Protein AF-A0AAW3ZTA0-F1 (afdb_monomer_lite)

Foldseek 3Di:
DDPVVVVVVVVVVVPDDDFDFDQDPPPRWTKTKDFPDWDDDVPGIDTWMWMCGPNDTDTDLVPADWDFDADPPPRATQWIDGPNQIWGQDDPVNPWTDGPPDDID

Secondary structure (DSSP, 8-state):
--HHHHHHHHHHHTT-----EEE-TTT--EEEEEEEEEEEETTEEEEEEEEEETTEEEE-GGGSPEEEEEPTTT--EEEEEETTEEEEE-STTS--EEETTTEE-

Structure (mmCIF, N/CA/C/O backbone):
data_AF-A0AAW3ZTA0-F1
#
_entry.id   AF-A0AAW3ZTA0-F1
#
loop_
_atom_site.group_PDB
_atom_site.id
_atom_site.type_symbol
_atom_site.label_atom_id
_atom_site.label_alt_id
_atom_site.label_comp_id
_atom_site.label_asym_id
_atom_site.label_entity_id
_atom_site.label_seq_id
_atom_site.pdbx_PDB_ins_code
_atom_site.Cartn_x
_atom_site.Cartn_y
_atom_site.Cartn_z
_atom_site.occupancy
_atom_site.B_iso_or_equiv
_atom_site.auth_seq_id
_atom_site.auth_comp_id
_atom_site.auth_asym_id
_atom_site.auth_atom_id
_atom_site.pdbx_PDB_model_num
ATOM 1 N N . MET A 1 1 ? -11.820 28.976 -35.865 1.00 60.12 1 MET A N 1
ATOM 2 C CA . MET A 1 1 ? -12.022 27.981 -34.783 1.00 60.12 1 MET A CA 1
ATOM 3 C C . MET A 1 1 ? -13.120 28.496 -33.863 1.00 60.12 1 MET A C 1
ATOM 5 O O . MET A 1 1 ? -13.070 29.663 -33.496 1.00 60.12 1 MET A O 1
ATOM 9 N N . SER A 1 2 ? -14.146 27.693 -33.568 1.00 79.00 2 SER A N 1
ATOM 10 C CA . SER A 1 2 ? -15.272 28.124 -32.724 1.00 79.00 2 SER A CA 1
ATOM 11 C C . SER A 1 2 ? -14.857 28.144 -31.248 1.00 79.00 2 SER A C 1
ATOM 13 O O . SER A 1 2 ? -14.115 27.271 -30.798 1.00 79.00 2 SER A O 1
ATOM 15 N N . ARG A 1 3 ? -15.347 29.125 -30.475 1.00 74.88 3 ARG A N 1
ATOM 16 C CA . ARG A 1 3 ? -15.099 29.233 -29.021 1.00 74.88 3 ARG A CA 1
ATOM 17 C C . ARG A 1 3 ? -15.500 27.957 -28.266 1.00 74.88 3 ARG A C 1
ATOM 19 O O . ARG A 1 3 ? -14.866 27.607 -27.277 1.00 74.88 3 ARG A O 1
ATOM 26 N N . LEU A 1 4 ? -16.493 27.227 -28.780 1.00 80.19 4 LEU A N 1
ATOM 27 C CA . LEU A 1 4 ? -16.943 25.946 -28.236 1.00 80.19 4 LEU A CA 1
ATOM 28 C C . LEU A 1 4 ? -15.885 24.841 -28.390 1.00 80.19 4 LEU A C 1
ATOM 30 O O . LEU A 1 4 ? -15.688 24.041 -27.481 1.00 80.19 4 LEU A O 1
ATOM 34 N N . THR A 1 5 ? -15.162 24.824 -29.514 1.00 80.75 5 THR A N 1
ATOM 35 C CA . THR A 1 5 ? -14.101 23.841 -29.772 1.00 80.75 5 THR A CA 1
ATOM 36 C C . THR A 1 5 ? -12.919 24.045 -28.826 1.00 80.75 5 THR A C 1
ATOM 38 O O . THR A 1 5 ? -12.311 23.071 -28.389 1.00 80.75 5 THR A O 1
ATOM 41 N N . LEU A 1 6 ? -12.628 25.302 -28.470 1.00 82.31 6 LEU A N 1
ATOM 42 C CA . LEU A 1 6 ? -11.564 25.670 -27.532 1.00 82.31 6 LEU A 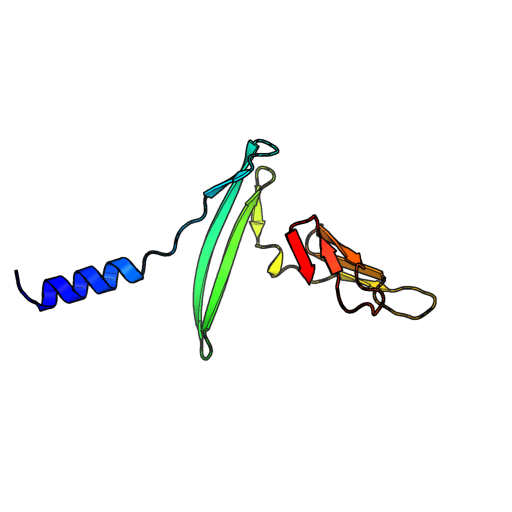CA 1
ATOM 43 C C . LEU A 1 6 ? -11.906 25.268 -26.085 1.00 82.31 6 LEU A C 1
ATOM 45 O O . LEU A 1 6 ? -11.066 24.735 -25.370 1.00 82.31 6 LEU A O 1
ATOM 49 N N . LEU A 1 7 ? -13.159 25.474 -25.669 1.00 84.44 7 LEU A N 1
ATOM 50 C CA . LEU A 1 7 ? -13.642 25.074 -24.341 1.00 84.44 7 LEU A CA 1
ATOM 51 C C . LEU A 1 7 ? -13.657 23.550 -24.170 1.00 84.44 7 LEU A C 1
ATOM 53 O O . LEU A 1 7 ? -13.244 23.046 -23.130 1.00 84.44 7 LEU A O 1
ATOM 57 N N . LEU A 1 8 ? -14.083 22.815 -25.201 1.00 82.69 8 LEU A N 1
ATOM 58 C CA . LEU A 1 8 ? -14.132 21.354 -25.154 1.00 82.69 8 LEU A CA 1
ATOM 59 C C . LEU A 1 8 ? -12.729 20.733 -25.082 1.00 82.69 8 LEU A C 1
ATOM 61 O O . LEU A 1 8 ? -12.510 19.790 -24.327 1.00 82.69 8 LEU A O 1
ATOM 65 N N . SER A 1 9 ? -11.769 21.286 -25.827 1.00 80.62 9 SER A N 1
ATOM 66 C CA . SER A 1 9 ? -10.374 20.825 -25.794 1.00 80.62 9 SER A CA 1
ATOM 67 C C . SER A 1 9 ? -9.686 21.144 -24.463 1.00 80.62 9 SER A C 1
ATOM 69 O O . SER A 1 9 ? -8.946 20.305 -23.953 1.00 80.62 9 SER A O 1
ATOM 71 N N . LEU A 1 10 ? -9.991 22.290 -23.847 1.00 81.06 10 LEU A N 1
ATOM 72 C CA . LEU A 1 10 ? -9.487 22.627 -22.513 1.00 81.06 10 LEU A CA 1
ATOM 73 C C . LEU A 1 10 ? -10.065 21.708 -21.423 1.00 81.06 10 LEU A C 1
ATOM 75 O O . LEU A 1 10 ? -9.339 21.289 -20.525 1.00 81.06 10 LEU A O 1
ATOM 79 N N . LEU A 1 11 ? -11.347 21.343 -21.529 1.00 79.69 11 LEU A N 1
ATOM 80 C CA . LEU A 1 11 ? -11.990 20.407 -20.606 1.00 79.69 11 LEU A CA 1
ATOM 81 C C . LEU A 1 11 ? -11.363 19.006 -20.699 1.00 79.69 11 LEU A C 1
ATOM 83 O O . LEU A 1 11 ? -11.067 18.404 -19.671 1.00 79.69 11 LEU A O 1
ATOM 87 N N . LEU A 1 12 ? -11.079 18.518 -21.910 1.00 76.69 12 LEU A N 1
ATOM 88 C CA . LEU A 1 12 ? -10.455 17.207 -22.133 1.00 76.69 12 LEU A CA 1
ATOM 89 C C . LEU A 1 12 ? -9.037 17.098 -21.544 1.00 76.69 12 LEU A C 1
ATOM 91 O O . LEU A 1 12 ? -8.678 16.029 -21.055 1.00 76.69 12 LEU A O 1
ATOM 95 N N . LEU A 1 13 ? -8.254 18.185 -21.515 1.00 71.25 13 LEU A N 1
ATOM 96 C CA . LEU A 1 13 ? -6.926 18.176 -20.882 1.00 71.25 13 LEU A CA 1
ATOM 97 C C . LEU A 1 13 ? -6.990 17.947 -19.362 1.00 71.25 13 LEU A C 1
ATOM 99 O O . LEU A 1 13 ? -6.080 17.343 -18.799 1.00 71.25 13 LEU A O 1
ATOM 103 N N . THR A 1 14 ? -8.058 18.393 -18.695 1.00 69.94 14 THR A N 1
ATOM 104 C CA . THR A 1 14 ? -8.200 18.250 -17.232 1.00 69.94 14 THR A CA 1
ATOM 105 C C . THR A 1 14 ? -8.582 16.843 -16.769 1.00 69.94 14 THR A C 1
ATOM 107 O O . THR A 1 14 ? -8.477 16.552 -15.581 1.00 69.94 14 THR A O 1
ATOM 110 N N . LEU A 1 15 ? -8.986 15.952 -17.683 1.00 66.12 15 LEU A N 1
ATOM 111 C CA . LEU A 1 15 ? -9.351 14.567 -17.358 1.00 66.12 15 LEU A CA 1
ATOM 112 C C . LEU A 1 15 ? -8.165 13.587 -17.419 1.00 66.12 15 LEU A C 1
ATOM 114 O O . LEU A 1 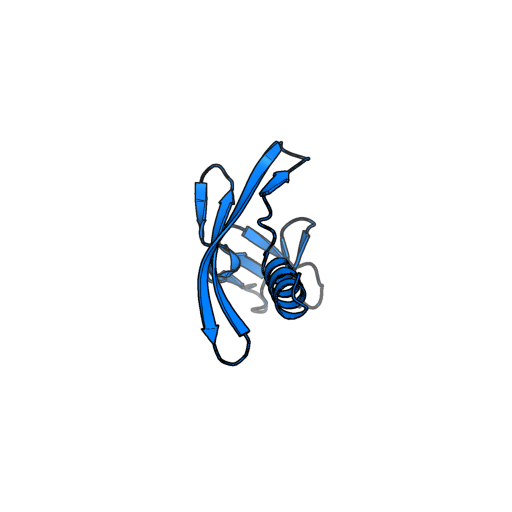15 ? -8.335 12.409 -17.108 1.00 66.12 15 LEU A O 1
ATOM 118 N N . SER A 1 16 ? -6.968 14.039 -17.806 1.00 54.19 16 SER A N 1
ATOM 119 C CA . SER A 1 16 ? -5.784 13.179 -17.854 1.00 54.19 16 SER A CA 1
ATOM 120 C C . SER A 1 16 ? -5.259 12.906 -16.442 1.00 54.19 16 SER A C 1
ATOM 122 O O . SER A 1 16 ? -4.502 13.699 -15.886 1.00 54.19 16 SER A O 1
ATOM 124 N N . THR A 1 17 ? -5.625 11.768 -15.855 1.00 58.47 17 THR A N 1
ATOM 125 C CA . THR A 1 17 ? -5.005 11.293 -14.612 1.00 58.47 17 THR A CA 1
ATOM 126 C C . THR A 1 17 ? -3.567 10.845 -14.892 1.00 58.47 17 THR A C 1
ATOM 128 O O . THR A 1 17 ? -3.375 10.010 -15.780 1.00 58.47 17 THR A O 1
ATOM 131 N N . PRO A 1 18 ? -2.550 11.340 -14.164 1.00 57.16 18 PRO A N 1
ATOM 132 C CA . PRO A 1 18 ? -1.187 10.856 -14.332 1.00 57.16 18 PRO A CA 1
ATOM 133 C C . PRO A 1 18 ? -1.104 9.379 -13.925 1.00 57.16 18 PRO A C 1
ATOM 135 O O . PRO A 1 18 ? -1.362 9.018 -12.778 1.00 57.16 18 PRO A O 1
ATOM 138 N N . THR A 1 19 ? -0.716 8.510 -14.856 1.00 56.03 19 THR A N 1
ATOM 139 C CA . THR A 1 19 ? -0.226 7.167 -14.528 1.00 56.03 19 THR A CA 1
ATOM 140 C C . THR A 1 19 ? 1.199 7.292 -13.999 1.00 56.03 19 THR A C 1
ATOM 142 O O . THR A 1 19 ? 2.129 7.558 -14.760 1.00 56.03 19 THR A O 1
ATOM 145 N N . HIS A 1 20 ? 1.374 7.126 -12.687 1.00 58.97 20 HIS A N 1
ATOM 146 C CA . HIS A 1 20 ? 2.689 7.101 -12.054 1.00 58.97 20 HIS A CA 1
ATOM 147 C C . HIS A 1 20 ? 3.366 5.750 -12.333 1.00 58.97 20 HIS A C 1
ATOM 149 O O . HIS A 1 20 ? 3.059 4.731 -11.714 1.00 58.97 20 HIS A O 1
ATOM 155 N N . ALA A 1 21 ? 4.284 5.735 -13.296 1.00 59.75 21 ALA A N 1
ATOM 156 C CA . ALA A 1 21 ? 5.318 4.713 -13.398 1.00 59.75 21 ALA A CA 1
ATOM 157 C C . ALA A 1 21 ? 6.613 5.335 -12.868 1.00 59.75 21 ALA A C 1
ATOM 159 O O . ALA A 1 21 ? 7.064 6.351 -13.395 1.00 59.75 21 ALA A O 1
ATOM 160 N N . ALA A 1 22 ? 7.175 4.766 -11.806 1.00 74.06 22 ALA A N 1
ATOM 161 C CA . ALA A 1 22 ? 8.401 5.258 -11.195 1.00 74.06 22 ALA A CA 1
ATOM 162 C C . ALA A 1 22 ? 9.382 4.097 -11.031 1.00 74.06 22 ALA A C 1
ATOM 164 O O . ALA A 1 22 ? 9.034 3.033 -10.520 1.00 74.06 22 ALA A O 1
ATOM 165 N N . VAL A 1 23 ? 10.610 4.312 -11.494 1.00 81.25 23 VAL A N 1
ATOM 166 C CA . VAL A 1 23 ? 11.742 3.460 -11.133 1.00 81.25 23 VAL A CA 1
ATOM 167 C C . VAL A 1 23 ? 12.260 3.982 -9.802 1.00 81.25 23 VAL A C 1
ATOM 169 O O . VAL A 1 23 ? 12.546 5.176 -9.689 1.00 81.25 23 VAL A O 1
ATOM 172 N N . ASP A 1 24 ? 12.329 3.120 -8.792 1.00 77.50 24 ASP A N 1
ATOM 173 C CA . ASP A 1 24 ? 12.886 3.500 -7.498 1.00 77.50 24 ASP A CA 1
ATOM 174 C C . ASP A 1 24 ? 14.403 3.735 -7.664 1.00 77.50 24 ASP A C 1
ATOM 176 O O . ASP A 1 24 ? 15.121 2.844 -8.128 1.00 77.50 24 ASP A O 1
ATOM 180 N N . PRO A 1 25 ? 14.915 4.939 -7.355 1.00 77.31 25 PRO A N 1
ATOM 181 C CA . PRO A 1 25 ? 16.317 5.272 -7.580 1.00 77.31 25 PRO A CA 1
ATOM 182 C C . PRO A 1 25 ? 17.274 4.556 -6.616 1.00 77.31 25 PRO A C 1
ATOM 184 O O . PRO A 1 25 ? 18.480 4.585 -6.847 1.00 77.31 25 PRO A O 1
ATOM 187 N N . THR A 1 26 ? 16.779 3.953 -5.531 1.00 78.56 26 THR A N 1
ATOM 188 C CA . THR A 1 26 ? 17.611 3.287 -4.521 1.00 78.56 26 THR A CA 1
ATOM 189 C C . THR A 1 26 ? 17.913 1.834 -4.881 1.00 78.56 26 THR A C 1
ATOM 191 O O . THR A 1 26 ? 19.036 1.384 -4.665 1.00 78.56 26 THR A O 1
ATOM 194 N N . ASP A 1 27 ? 16.948 1.107 -5.448 1.00 84.38 27 ASP A N 1
ATOM 195 C CA . ASP A 1 27 ? 17.097 -0.318 -5.785 1.00 84.38 27 ASP A CA 1
ATOM 196 C C . ASP A 1 27 ? 16.887 -0.638 -7.279 1.00 84.38 27 ASP A C 1
ATOM 198 O O . ASP A 1 27 ? 17.104 -1.772 -7.707 1.00 84.38 27 ASP A O 1
ATOM 202 N N . GLY A 1 28 ? 16.492 0.345 -8.094 1.00 84.44 28 GLY A N 1
ATOM 203 C CA . GLY A 1 28 ? 16.206 0.165 -9.518 1.00 84.44 28 GLY A CA 1
ATOM 204 C C . GLY A 1 28 ? 14.916 -0.611 -9.801 1.00 84.44 28 GLY A C 1
ATOM 205 O O . GLY A 1 28 ? 14.666 -0.980 -10.952 1.00 84.44 28 GLY A O 1
ATOM 206 N N . SER A 1 29 ? 14.092 -0.883 -8.785 1.00 85.56 29 SER A N 1
ATOM 207 C CA . SER A 1 29 ? 12.845 -1.625 -8.947 1.00 85.56 29 SER A CA 1
ATOM 208 C C . SER A 1 29 ? 11.822 -0.817 -9.745 1.00 85.56 29 SER A C 1
ATOM 210 O O . SER A 1 29 ? 11.590 0.371 -9.507 1.00 85.56 29 SER A O 1
ATOM 212 N N . TYR A 1 30 ? 11.183 -1.474 -10.715 1.00 85.94 30 TYR A N 1
ATOM 213 C CA . TYR A 1 30 ? 10.067 -0.890 -11.449 1.00 85.94 30 TYR A CA 1
ATOM 214 C C . TYR A 1 30 ? 8.787 -1.004 -10.624 1.00 85.94 30 TYR A C 1
ATOM 216 O O . TYR A 1 30 ? 8.383 -2.109 -10.248 1.00 85.94 30 TYR A O 1
ATOM 224 N N . ARG A 1 31 ? 8.136 0.137 -10.380 1.00 86.12 31 ARG A N 1
ATOM 225 C CA . ARG A 1 31 ? 6.842 0.209 -9.705 1.00 86.12 31 ARG A CA 1
ATOM 226 C C . ARG A 1 31 ? 5.847 0.992 -10.552 1.00 86.12 31 ARG A C 1
ATOM 228 O O . ARG A 1 31 ? 6.154 2.059 -11.088 1.00 86.12 31 ARG A O 1
ATOM 235 N N . THR A 1 32 ? 4.632 0.472 -10.674 1.00 86.44 32 THR A N 1
ATOM 2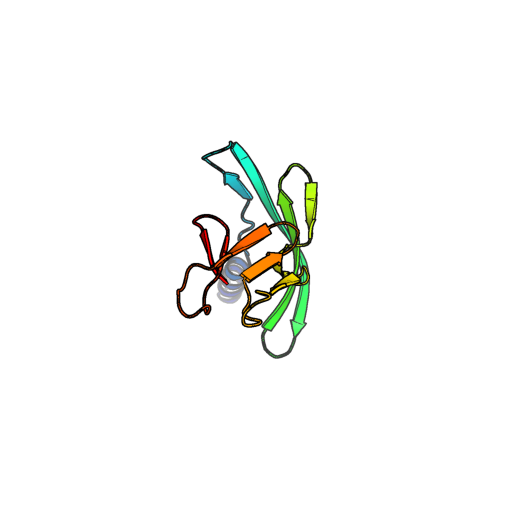36 C CA . THR A 1 32 ? 3.526 1.194 -11.317 1.00 86.44 32 THR A CA 1
ATOM 237 C C . THR A 1 32 ? 2.188 0.823 -10.693 1.00 86.44 32 THR A C 1
ATOM 239 O O . THR A 1 32 ? 2.065 -0.223 -10.059 1.00 86.44 32 THR A O 1
ATOM 242 N N . SER A 1 33 ? 1.183 1.671 -10.884 1.00 87.00 33 SER A N 1
ATOM 243 C CA . SER A 1 33 ? -0.177 1.452 -10.402 1.00 87.00 33 SER A CA 1
ATOM 244 C C . SER A 1 33 ? -1.180 1.682 -11.526 1.00 87.00 33 SER A C 1
ATOM 246 O O . SER A 1 33 ? -1.055 2.635 -12.295 1.00 87.00 33 SER A O 1
ATOM 248 N N . VAL A 1 34 ? -2.195 0.826 -11.604 1.00 89.38 34 VAL A N 1
ATOM 249 C CA . VAL A 1 34 ? -3.283 0.912 -12.588 1.00 89.38 34 VAL A CA 1
ATOM 250 C C . VAL A 1 34 ? -4.614 0.828 -11.864 1.00 89.38 34 VAL A C 1
ATOM 252 O O . VAL A 1 34 ? -4.788 -0.034 -11.012 1.00 89.38 34 VAL A O 1
ATOM 255 N N . VAL A 1 35 ? -5.559 1.702 -12.213 1.00 90.12 35 VAL A N 1
ATOM 256 C CA . VAL A 1 35 ? -6.959 1.606 -11.776 1.00 90.12 35 VAL A CA 1
ATOM 257 C C . VAL A 1 35 ? -7.707 0.713 -12.763 1.00 90.12 35 VAL A C 1
ATOM 259 O O . VAL A 1 35 ? -7.841 1.066 -13.930 1.00 90.12 35 VAL A O 1
ATOM 262 N N . ASP A 1 36 ? -8.183 -0.439 -12.298 1.00 89.12 36 ASP A N 1
ATOM 263 C CA . ASP A 1 36 ? -8.908 -1.419 -13.114 1.00 89.12 36 ASP A CA 1
ATOM 264 C C . ASP A 1 36 ? -10.405 -1.087 -13.221 1.00 89.12 36 ASP A C 1
ATOM 266 O O . ASP A 1 36 ? -11.029 -1.318 -14.254 1.00 89.12 36 ASP A O 1
ATOM 270 N N . LEU A 1 37 ? -10.994 -0.536 -12.155 1.00 89.31 37 LEU A N 1
ATOM 271 C CA . LEU A 1 37 ? -12.405 -0.154 -12.106 1.00 89.31 37 LEU A CA 1
ATOM 272 C C . LEU A 1 37 ? -12.568 1.103 -11.264 1.00 89.31 37 LEU A C 1
ATOM 274 O O . LEU A 1 37 ? -12.000 1.204 -10.183 1.00 89.31 37 LEU A O 1
ATOM 278 N N . SER A 1 38 ? -13.396 2.037 -11.721 1.00 91.12 38 SER A N 1
ATOM 279 C CA . SER A 1 38 ? -13.780 3.199 -10.928 1.00 91.12 38 SER A CA 1
ATOM 280 C C . SER A 1 38 ? -15.269 3.476 -11.085 1.00 91.12 38 SER A C 1
ATOM 282 O O . SER A 1 38 ? -15.778 3.564 -12.201 1.00 91.12 38 SER A O 1
ATOM 284 N N . VAL A 1 39 ? -15.974 3.589 -9.962 1.00 89.81 39 VAL A N 1
ATOM 285 C CA . VAL A 1 39 ? -17.425 3.784 -9.906 1.00 89.81 39 VAL A CA 1
ATOM 286 C C . VAL A 1 39 ? -17.729 5.082 -9.166 1.00 89.81 39 VAL A C 1
ATOM 288 O O . VAL A 1 39 ? -17.261 5.305 -8.047 1.00 89.81 39 VAL A O 1
ATOM 291 N N . LYS A 1 40 ? -18.539 5.949 -9.782 1.00 92.62 40 LYS A N 1
ATOM 292 C CA . LYS A 1 40 ? -19.027 7.171 -9.138 1.00 92.62 40 LYS A CA 1
ATOM 293 C C . LYS A 1 40 ? -20.084 6.822 -8.092 1.00 92.62 40 LYS A C 1
ATOM 295 O O . LYS A 1 40 ? -21.082 6.185 -8.411 1.00 92.62 40 LYS A O 1
ATOM 300 N N . VAL A 1 41 ? -19.905 7.322 -6.872 1.00 91.31 41 VAL A N 1
ATOM 301 C CA . VAL A 1 41 ? -20.877 7.205 -5.770 1.00 91.31 41 VAL A CA 1
ATOM 302 C C . VAL A 1 41 ? -21.141 8.581 -5.142 1.00 91.31 41 VAL A C 1
ATOM 304 O O . VAL A 1 41 ? -20.372 9.524 -5.379 1.00 91.31 41 VAL A O 1
ATOM 307 N N . PRO A 1 42 ? -22.213 8.773 -4.353 1.00 94.75 42 PRO A N 1
ATOM 308 C CA . PRO A 1 42 ? -22.329 9.955 -3.502 1.00 94.75 42 PRO A CA 1
ATOM 309 C C . PRO A 1 42 ? -21.087 10.084 -2.605 1.00 94.75 42 PRO A C 1
ATOM 311 O O . PRO A 1 42 ? -20.685 9.119 -1.966 1.00 94.75 42 PRO A O 1
ATOM 314 N N . GLY A 1 43 ? -20.441 11.252 -2.603 1.00 87.88 43 GLY A N 1
ATOM 315 C CA . GLY A 1 43 ? -19.225 11.496 -1.813 1.00 87.88 43 GLY A CA 1
ATOM 316 C C . GLY A 1 43 ? -17.885 11.225 -2.511 1.00 87.88 43 GLY A C 1
ATOM 317 O O . GLY A 1 43 ? -16.857 11.593 -1.958 1.00 87.88 43 GLY A O 1
ATOM 318 N N . GLY A 1 44 ? -17.849 10.663 -3.729 1.00 86.94 44 GLY A N 1
ATOM 319 C CA . GLY A 1 44 ? -16.570 10.510 -4.443 1.00 86.94 44 GLY A CA 1
ATOM 320 C C . GLY A 1 44 ? -16.557 9.468 -5.558 1.00 86.94 44 GLY A C 1
ATOM 321 O O . GLY A 1 44 ? -17.605 9.142 -6.122 1.00 86.94 44 GLY A O 1
ATOM 322 N N . MET A 1 45 ? -15.357 8.995 -5.894 1.00 85.56 45 MET A N 1
ATOM 323 C CA . MET A 1 45 ? -15.117 7.818 -6.735 1.00 85.56 45 MET A CA 1
ATOM 324 C C . MET A 1 45 ? -14.652 6.673 -5.835 1.00 85.56 45 MET A C 1
ATOM 326 O O . MET A 1 45 ? -13.795 6.881 -4.978 1.00 85.56 45 MET A O 1
ATOM 330 N N . VAL A 1 46 ? -15.187 5.474 -6.047 1.00 82.00 46 VAL A N 1
ATOM 331 C CA . VAL A 1 46 ? -14.648 4.237 -5.468 1.00 82.00 46 VAL A CA 1
ATOM 332 C C . VAL A 1 46 ? -13.872 3.528 -6.563 1.00 82.00 46 VAL A C 1
ATOM 334 O O . VAL A 1 46 ? -14.439 3.221 -7.611 1.00 82.00 46 VAL A O 1
ATOM 337 N N . SER A 1 47 ? -12.584 3.291 -6.330 1.00 85.94 47 SER A N 1
ATOM 338 C CA . SER A 1 47 ? -11.678 2.720 -7.324 1.00 85.94 47 SER A CA 1
ATOM 339 C C . SER A 1 47 ? -11.044 1.427 -6.825 1.00 85.94 47 SER A C 1
ATOM 341 O O . SER A 1 47 ? -10.574 1.363 -5.690 1.00 85.94 47 SER A O 1
ATOM 343 N N . TRP A 1 48 ? -10.988 0.435 -7.708 1.00 84.44 48 TRP A N 1
ATOM 344 C CA . TRP A 1 48 ? -10.152 -0.753 -7.598 1.00 84.44 48 TRP A CA 1
ATOM 345 C C . TRP A 1 48 ? -8.954 -0.600 -8.528 1.00 84.44 48 TRP A C 1
ATOM 347 O O . TRP A 1 48 ? -9.076 -0.161 -9.668 1.00 84.44 48 TRP A O 1
ATOM 357 N N . SER A 1 49 ? -7.793 -0.978 -8.033 1.00 88.19 49 SER A N 1
ATOM 358 C CA . SER A 1 49 ? -6.477 -0.796 -8.636 1.00 88.19 49 SER A CA 1
ATOM 359 C C . SER A 1 49 ? -5.536 -1.961 -8.321 1.00 88.19 49 SER A C 1
ATOM 361 O O . SER A 1 49 ? -5.726 -2.743 -7.390 1.00 88.19 49 SER A O 1
ATOM 363 N N . ARG A 1 50 ? -4.469 -2.079 -9.092 1.00 89.38 50 ARG A N 1
ATOM 364 C CA . ARG A 1 50 ? -3.364 -2.986 -8.803 1.00 89.38 50 ARG A CA 1
ATOM 365 C C . ARG A 1 50 ? -2.065 -2.212 -8.839 1.00 89.38 50 ARG A C 1
ATOM 367 O O . ARG A 1 50 ? -1.919 -1.268 -9.615 1.00 89.38 50 ARG A O 1
ATOM 374 N N . ASN A 1 51 ? -1.129 -2.645 -8.010 1.00 86.75 51 ASN A N 1
ATOM 375 C CA . ASN A 1 51 ? 0.249 -2.193 -8.040 1.00 86.75 51 ASN A CA 1
ATOM 376 C C . ASN A 1 51 ? 1.095 -3.308 -8.655 1.00 86.75 51 ASN A C 1
ATOM 378 O O . ASN A 1 51 ? 0.919 -4.482 -8.326 1.00 86.75 51 ASN A O 1
ATOM 382 N N . TYR A 1 52 ? 1.995 -2.948 -9.557 1.00 86.00 52 TYR A N 1
ATOM 383 C CA . TYR A 1 52 ? 3.072 -3.818 -9.988 1.00 86.00 52 TYR A CA 1
ATOM 384 C C . TYR A 1 52 ? 4.290 -3.520 -9.124 1.00 86.00 52 TYR A C 1
ATOM 386 O O . TYR A 1 52 ? 4.826 -2.413 -9.163 1.00 86.00 52 TYR A O 1
ATOM 394 N N . GLU A 1 53 ? 4.713 -4.505 -8.346 1.00 83.00 53 GLU A N 1
ATOM 395 C CA . GLU A 1 53 ? 5.905 -4.455 -7.507 1.00 83.00 53 GLU A CA 1
ATOM 396 C C . GLU A 1 53 ? 6.401 -5.882 -7.261 1.00 83.00 53 GLU A C 1
ATOM 398 O O . GLU A 1 53 ? 5.650 -6.844 -7.423 1.00 83.00 53 GLU A O 1
ATOM 403 N N . ARG A 1 54 ? 7.679 -6.052 -6.896 1.00 83.62 54 ARG A N 1
ATOM 404 C CA . ARG A 1 54 ? 8.263 -7.385 -6.634 1.00 83.62 54 ARG A CA 1
ATOM 405 C C . ARG A 1 54 ? 8.013 -8.389 -7.781 1.00 83.62 54 ARG A C 1
ATOM 407 O O . ARG A 1 54 ? 7.768 -9.567 -7.543 1.00 83.62 54 ARG A O 1
ATOM 414 N N . ASN A 1 55 ? 8.079 -7.913 -9.030 1.00 86.50 55 ASN A N 1
ATOM 415 C CA . ASN A 1 55 ? 7.852 -8.687 -10.260 1.00 86.50 55 ASN A CA 1
ATOM 416 C C . ASN A 1 55 ? 6.466 -9.348 -10.385 1.00 86.50 55 ASN A C 1
ATOM 418 O O . ASN A 1 55 ? 6.316 -10.339 -11.099 1.00 86.50 55 ASN A O 1
ATOM 422 N N . ALA A 1 56 ? 5.445 -8.809 -9.716 1.00 88.19 56 ALA A N 1
ATOM 423 C CA . ALA A 1 56 ? 4.082 -9.309 -9.818 1.00 88.19 56 ALA A CA 1
ATOM 424 C C . ALA A 1 56 ? 3.049 -8.180 -9.719 1.00 88.19 56 ALA A C 1
ATOM 426 O O . ALA A 1 56 ? 3.268 -7.154 -9.078 1.00 88.19 56 ALA A O 1
ATOM 427 N N . TRP A 1 57 ? 1.883 -8.400 -10.326 1.00 88.00 57 TRP A N 1
ATOM 428 C CA . TRP A 1 57 ? 0.704 -7.586 -10.048 1.00 88.00 57 TRP A CA 1
ATOM 429 C C . TRP A 1 57 ? 0.073 -8.027 -8.733 1.00 88.00 57 TRP A C 1
ATOM 431 O O . TRP A 1 57 ? -0.241 -9.204 -8.552 1.00 88.00 57 TRP A O 1
ATOM 441 N N . GLN A 1 58 ? -0.162 -7.071 -7.845 1.00 83.75 58 GLN A N 1
ATOM 442 C CA . GLN A 1 58 ? -0.823 -7.275 -6.564 1.00 83.75 58 GLN A CA 1
ATOM 443 C C . GLN A 1 58 ? -1.984 -6.288 -6.440 1.00 83.75 58 GLN A C 1
ATOM 44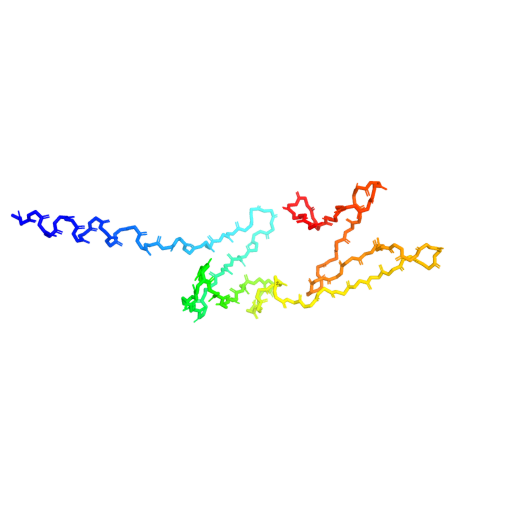5 O O . GLN A 1 58 ? -1.895 -5.150 -6.905 1.00 83.75 58 GLN A O 1
ATOM 450 N N . PHE A 1 59 ? -3.097 -6.704 -5.830 1.00 83.31 59 PHE A N 1
ATOM 451 C CA . PHE A 1 59 ? -4.130 -5.742 -5.442 1.00 83.31 59 PHE A CA 1
ATOM 452 C C . PHE A 1 59 ? -3.537 -4.738 -4.460 1.00 83.31 59 PHE A C 1
ATOM 454 O O . PHE A 1 59 ? -2.716 -5.111 -3.623 1.00 83.31 59 PHE A O 1
ATOM 461 N N . THR A 1 60 ? -3.937 -3.470 -4.575 1.00 77.12 60 THR A N 1
ATOM 462 C CA . THR A 1 60 ? -3.386 -2.407 -3.734 1.00 77.12 60 THR A CA 1
ATOM 463 C C . THR A 1 60 ? -3.482 -2.797 -2.247 1.00 77.12 60 THR A C 1
ATOM 465 O O . THR A 1 60 ? -4.589 -3.068 -1.766 1.00 77.12 60 THR A O 1
ATOM 468 N N . PRO A 1 61 ? -2.357 -2.788 -1.495 1.00 69.56 61 PRO A N 1
ATOM 469 C CA . PRO A 1 61 ? -2.333 -3.168 -0.079 1.00 69.56 61 PRO A CA 1
ATOM 470 C C . PRO A 1 61 ? -3.335 -2.399 0.784 1.00 69.56 61 PRO A C 1
ATOM 472 O O . PRO A 1 61 ? -3.795 -2.909 1.799 1.00 69.56 61 PRO A O 1
ATOM 475 N N . ALA A 1 62 ? -3.732 -1.194 0.365 1.00 71.94 62 ALA A N 1
ATOM 476 C CA . ALA A 1 62 ? -4.727 -0.366 1.041 1.00 71.94 62 ALA A CA 1
ATOM 477 C C . ALA A 1 62 ? -6.089 -1.055 1.277 1.00 71.94 62 ALA A C 1
ATOM 479 O O . ALA A 1 62 ? -6.799 -0.642 2.190 1.00 71.94 62 ALA A O 1
ATOM 480 N N . TRP A 1 63 ? -6.461 -2.092 0.512 1.00 73.06 63 TRP A N 1
ATOM 481 C CA . TRP A 1 63 ? -7.681 -2.877 0.789 1.00 73.06 63 TRP A CA 1
ATOM 482 C C . TRP A 1 63 ? -7.430 -4.189 1.522 1.00 73.06 63 TRP A C 1
ATOM 484 O O . TRP A 1 63 ? -8.384 -4.905 1.835 1.00 73.06 63 TRP A O 1
ATOM 494 N N . ALA A 1 64 ? -6.174 -4.545 1.780 1.00 79.81 64 ALA A N 1
ATOM 495 C CA . ALA A 1 64 ? -5.900 -5.697 2.613 1.00 79.81 64 ALA A CA 1
ATOM 496 C C . ALA A 1 64 ? -6.423 -5.434 4.027 1.00 79.81 64 ALA A C 1
ATOM 498 O O . ALA A 1 64 ? -6.314 -4.329 4.566 1.00 79.81 64 ALA A O 1
ATOM 499 N N . LYS A 1 65 ? -7.003 -6.473 4.631 1.00 80.62 65 LYS A N 1
ATOM 500 C CA . LYS A 1 65 ? -7.442 -6.405 6.023 1.00 80.62 65 LYS A CA 1
ATOM 501 C C . LYS A 1 65 ? -6.238 -6.085 6.902 1.00 80.62 65 LYS A C 1
ATOM 503 O O . LYS A 1 65 ? -5.205 -6.742 6.782 1.00 80.62 65 LYS A O 1
ATOM 508 N N . LEU A 1 66 ? -6.412 -5.117 7.793 1.00 86.81 66 LEU A N 1
ATOM 509 C CA . LEU A 1 66 ? -5.464 -4.882 8.870 1.00 86.81 66 LEU A CA 1
ATOM 510 C C . LEU A 1 66 ? -5.518 -6.057 9.841 1.00 86.81 66 LEU A C 1
ATOM 512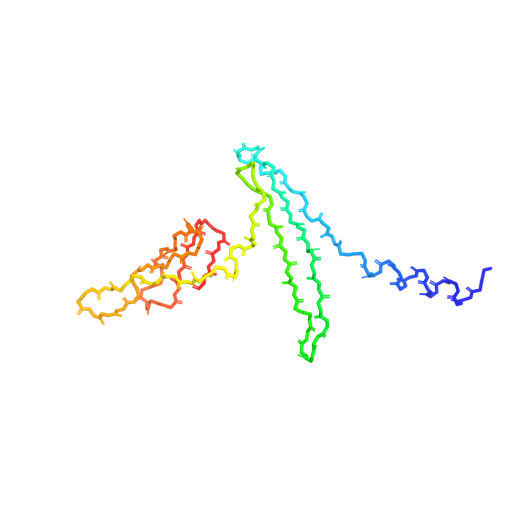 O O . LEU A 1 66 ? -6.601 -6.436 10.297 1.00 86.81 66 LEU A O 1
ATOM 516 N N . LYS A 1 67 ? -4.357 -6.627 10.148 1.00 90.25 67 LYS A N 1
ATOM 517 C CA . LYS A 1 67 ? -4.204 -7.572 11.251 1.00 90.25 67 LYS A CA 1
ATOM 518 C C . LYS A 1 67 ? -3.490 -6.859 12.385 1.00 90.25 67 LYS A C 1
ATOM 520 O O . LYS A 1 67 ? -2.441 -6.263 12.170 1.00 90.25 67 LYS A O 1
ATOM 525 N N . PHE A 1 68 ? -4.064 -6.933 13.575 1.00 91.38 68 PHE A N 1
ATOM 526 C CA . PHE A 1 68 ? -3.516 -6.308 14.769 1.00 91.38 68 PHE A CA 1
ATOM 527 C C . PHE A 1 68 ? -2.907 -7.387 15.658 1.00 91.38 68 PHE A C 1
ATOM 529 O O . PHE A 1 68 ? -3.560 -8.392 15.943 1.00 91.38 68 PHE A O 1
ATOM 536 N N . THR A 1 69 ? -1.678 -7.166 16.107 1.00 92.00 69 THR A N 1
ATOM 537 C CA . THR A 1 69 ? -1.109 -7.877 17.253 1.00 92.00 69 THR A CA 1
ATOM 538 C C . THR A 1 69 ? -1.238 -6.963 18.458 1.00 92.00 69 THR A C 1
ATOM 540 O O . THR A 1 69 ? -0.818 -5.805 18.401 1.00 92.00 69 THR A O 1
ATOM 543 N N . LEU A 1 70 ? -1.847 -7.476 19.522 1.00 92.12 70 LEU A N 1
ATOM 544 C CA . LEU A 1 70 ? -2.033 -6.746 20.770 1.00 92.12 70 LEU A CA 1
ATOM 545 C C . LEU A 1 70 ? -0.907 -7.086 21.748 1.00 92.12 70 LEU A C 1
ATOM 547 O O . LEU A 1 70 ? -0.322 -8.164 21.665 1.00 92.12 70 LEU A O 1
ATOM 551 N N . ASP A 1 71 ? -0.603 -6.151 22.637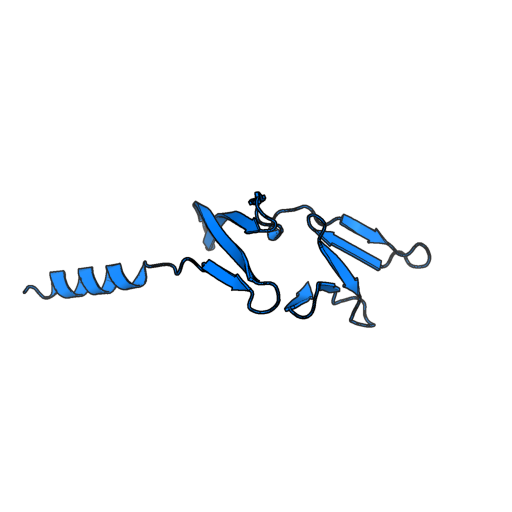 1.00 87.50 71 ASP A N 1
ATOM 552 C CA . ASP A 1 71 ? 0.251 -6.377 23.795 1.00 87.50 71 ASP A CA 1
ATOM 553 C C . ASP A 1 71 ? -0.531 -7.181 24.846 1.00 87.50 71 ASP A C 1
ATOM 555 O O . ASP A 1 71 ? -1.653 -6.822 25.211 1.00 87.50 71 ASP A O 1
ATOM 559 N N . ASP A 1 72 ? 0.044 -8.283 25.323 1.00 90.62 72 ASP A N 1
ATOM 560 C CA . ASP A 1 72 ? -0.607 -9.170 26.292 1.00 90.62 72 ASP A CA 1
ATOM 561 C C . ASP A 1 72 ? -0.758 -8.530 27.686 1.00 90.62 72 ASP A C 1
ATOM 563 O O . ASP A 1 72 ? -1.553 -9.005 28.499 1.00 90.62 72 ASP A O 1
ATOM 567 N N . LEU A 1 73 ? -0.001 -7.467 27.988 1.00 91.31 73 LEU A N 1
ATOM 568 C CA . LEU A 1 73 ? 0.010 -6.810 29.293 1.00 91.31 73 LEU A CA 1
ATOM 569 C C . LEU A 1 73 ? -1.114 -5.778 29.443 1.00 91.31 73 LEU A C 1
ATOM 571 O O . LEU A 1 73 ? -1.704 -5.672 30.520 1.00 91.31 73 LEU A O 1
ATOM 575 N N . ASP A 1 74 ? -1.402 -5.012 28.388 1.00 89.56 74 ASP A N 1
ATOM 576 C CA . ASP A 1 74 ? -2.361 -3.898 28.432 1.00 89.56 74 ASP A CA 1
ATOM 577 C C . ASP A 1 74 ? -3.418 -3.910 27.311 1.00 89.56 74 ASP A C 1
ATOM 579 O O . ASP A 1 74 ? -4.339 -3.090 27.321 1.00 89.56 74 ASP A O 1
ATOM 583 N N . GLY A 1 75 ? -3.334 -4.851 26.366 1.00 86.31 75 GLY A N 1
ATOM 584 C CA . GLY A 1 75 ? -4.258 -4.971 25.238 1.00 86.31 75 GLY A CA 1
ATOM 585 C C . GLY A 1 75 ? -4.104 -3.874 24.182 1.00 86.31 75 GLY A C 1
ATOM 586 O O . GLY A 1 75 ? -4.927 -3.791 23.266 1.00 86.31 75 GLY A O 1
ATOM 587 N N . SER A 1 76 ? -3.085 -3.018 24.290 1.00 88.62 76 SER A N 1
ATOM 588 C CA . SER A 1 76 ? -2.811 -1.982 23.301 1.00 88.62 76 SER A CA 1
ATOM 589 C C . SER A 1 76 ? -2.300 -2.589 21.995 1.00 88.62 76 SER A C 1
ATOM 591 O O . SER A 1 76 ? -1.802 -3.712 21.950 1.00 88.62 76 SER A O 1
ATOM 593 N N . VAL A 1 77 ? -2.437 -1.860 20.885 1.00 89.25 77 VAL A N 1
ATOM 594 C CA . VAL A 1 77 ? -1.894 -2.326 19.603 1.00 89.25 77 VAL A CA 1
ATOM 595 C C . VAL A 1 77 ? -0.367 -2.250 19.661 1.00 89.25 77 VAL A C 1
ATOM 597 O O . VAL A 1 77 ? 0.207 -1.168 19.809 1.00 89.25 77 VAL A O 1
ATOM 600 N N . LEU A 1 78 ? 0.279 -3.406 19.522 1.00 87.88 78 LEU A N 1
ATOM 601 C CA . LEU A 1 78 ? 1.730 -3.539 19.446 1.00 87.88 78 LEU A CA 1
ATOM 602 C C . LEU A 1 78 ? 2.217 -3.391 17.999 1.00 87.88 78 LEU A C 1
ATOM 604 O O . LEU A 1 78 ? 3.216 -2.722 17.740 1.00 87.88 78 LEU A O 1
ATOM 608 N N . ARG A 1 79 ? 1.497 -4.005 17.052 1.00 87.44 79 ARG A N 1
ATOM 609 C CA . ARG A 1 79 ? 1.887 -4.102 15.638 1.00 87.44 79 ARG A CA 1
ATOM 610 C C . ARG A 1 79 ? 0.670 -4.197 14.725 1.00 87.44 79 ARG A C 1
ATOM 612 O O . ARG A 1 79 ? -0.337 -4.810 15.087 1.00 87.44 79 ARG A O 1
ATOM 619 N N . ILE A 1 80 ? 0.800 -3.643 13.520 1.00 89.88 80 ILE A N 1
ATOM 620 C CA . ILE A 1 80 ? -0.202 -3.746 12.454 1.00 89.88 80 ILE A CA 1
ATOM 621 C C . ILE A 1 80 ? 0.441 -4.381 11.214 1.00 89.88 80 ILE A C 1
ATOM 623 O O . ILE A 1 80 ? 1.438 -3.873 10.718 1.00 89.88 80 ILE A O 1
ATOM 627 N N . ASP A 1 81 ? -0.141 -5.461 10.693 1.00 88.38 81 ASP A N 1
ATOM 628 C CA . ASP A 1 81 ? 0.208 -6.048 9.389 1.00 88.38 81 ASP A CA 1
ATOM 629 C C . ASP A 1 81 ? -0.848 -5.671 8.344 1.00 88.38 81 ASP A C 1
ATOM 631 O O . ASP A 1 81 ? -2.057 -5.835 8.563 1.00 88.38 81 ASP A O 1
ATOM 635 N N . ARG A 1 82 ? -0.389 -5.195 7.185 1.00 85.44 82 ARG A N 1
ATOM 636 C CA . ARG A 1 82 ? -1.219 -4.949 6.005 1.00 85.44 82 ARG A CA 1
ATOM 637 C C . ARG A 1 82 ? -0.559 -5.582 4.790 1.00 85.44 82 ARG A C 1
ATOM 639 O O . ARG A 1 82 ? 0.401 -5.053 4.254 1.00 85.44 82 ARG A O 1
ATOM 646 N N . ALA A 1 83 ? -1.119 -6.690 4.314 1.00 81.81 83 ALA A N 1
ATOM 647 C CA . ALA A 1 83 ? -0.614 -7.397 3.131 1.00 81.81 83 ALA A CA 1
ATOM 648 C C . ALA A 1 83 ? 0.876 -7.811 3.207 1.00 81.81 83 ALA A C 1
ATOM 650 O O . ALA A 1 83 ? 1.510 -7.961 2.164 1.00 81.81 83 ALA A O 1
ATOM 651 N N . GLY A 1 84 ? 1.426 -8.028 4.407 1.00 78.69 84 GLY A N 1
ATOM 652 C CA . GLY A 1 84 ? 2.845 -8.324 4.613 1.00 78.69 84 GLY A CA 1
ATOM 653 C C . GLY A 1 84 ? 3.707 -7.098 4.924 1.00 78.69 84 GLY A C 1
ATOM 654 O O . GLY A 1 84 ? 4.883 -7.271 5.235 1.00 78.69 84 GLY A O 1
ATOM 655 N N . ASP A 1 85 ? 3.145 -5.887 4.860 1.00 81.69 85 ASP A N 1
ATOM 656 C CA . ASP A 1 85 ? 3.801 -4.668 5.324 1.00 81.69 85 ASP A CA 1
ATOM 657 C C . ASP A 1 85 ? 3.538 -4.499 6.827 1.00 81.69 85 ASP A C 1
ATOM 659 O O . ASP A 1 85 ? 2.392 -4.342 7.265 1.00 81.69 85 ASP A O 1
ATOM 663 N N . GLU A 1 86 ? 4.609 -4.553 7.618 1.00 87.38 86 GLU A N 1
ATOM 664 C CA . GLU A 1 86 ? 4.567 -4.485 9.077 1.00 87.38 86 GLU A CA 1
ATOM 665 C C . GLU A 1 86 ? 4.807 -3.053 9.564 1.00 87.38 86 GLU A C 1
ATOM 667 O O . GLU A 1 86 ? 5.879 -2.483 9.368 1.00 87.38 86 GLU A O 1
ATOM 672 N N . TYR A 1 87 ? 3.807 -2.462 10.211 1.00 88.69 87 TYR A N 1
ATOM 673 C CA . TYR A 1 87 ? 3.892 -1.119 10.762 1.00 88.69 87 TYR A CA 1
ATOM 674 C C . TYR A 1 87 ? 4.279 -1.175 12.240 1.00 88.69 87 TYR A C 1
ATOM 676 O O . TYR A 1 87 ? 3.608 -1.821 13.055 1.00 88.69 87 TYR A O 1
ATOM 684 N N . GLU A 1 88 ? 5.331 -0.440 12.586 1.00 85.25 88 GLU A N 1
ATOM 685 C CA . GLU A 1 88 ? 5.852 -0.318 13.944 1.00 85.25 88 GLU A CA 1
ATOM 686 C C . GLU A 1 88 ? 5.283 0.915 14.646 1.00 85.25 88 GLU A C 1
ATOM 688 O O . GLU A 1 88 ? 5.074 1.969 14.038 1.00 85.25 88 GLU A O 1
ATOM 693 N N . LYS A 1 89 ? 5.049 0.796 15.953 1.00 86.94 89 LYS A N 1
ATOM 694 C CA . LYS A 1 89 ? 4.571 1.893 16.798 1.00 86.94 89 LYS A CA 1
ATOM 695 C C . LYS A 1 89 ? 5.667 2.950 16.945 1.00 86.94 89 LYS A C 1
ATOM 697 O O . LYS A 1 89 ? 6.767 2.637 17.392 1.00 86.94 89 LYS A O 1
ATOM 702 N N . ILE A 1 90 ? 5.369 4.203 16.597 1.00 87.62 90 ILE A N 1
ATOM 703 C CA . ILE A 1 90 ? 6.344 5.308 16.684 1.00 87.62 90 ILE A CA 1
ATOM 704 C C . ILE A 1 90 ? 5.940 6.419 17.650 1.00 87.62 90 ILE A C 1
ATOM 706 O O . ILE A 1 90 ? 6.811 7.137 18.136 1.00 87.62 90 ILE A O 1
ATOM 710 N N . ALA A 1 91 ? 4.648 6.563 17.950 1.00 83.19 91 ALA A N 1
ATOM 711 C CA . ALA A 1 91 ? 4.185 7.498 18.965 1.00 83.19 91 ALA A CA 1
ATOM 712 C C . ALA A 1 91 ? 4.020 6.793 20.316 1.00 83.19 91 ALA A C 1
ATOM 714 O O . ALA A 1 91 ? 3.449 5.703 20.409 1.00 83.19 91 ALA A O 1
ATOM 715 N N . SER A 1 92 ? 4.509 7.437 21.376 1.00 78.19 92 SER A N 1
ATOM 716 C CA . SER A 1 92 ? 4.437 6.935 22.752 1.00 78.19 92 SER A CA 1
ATOM 717 C C . SER A 1 92 ? 3.005 6.845 23.289 1.00 78.19 92 SER A C 1
ATOM 719 O O . SER A 1 92 ? 2.743 6.038 24.174 1.00 78.19 92 SER A O 1
ATOM 721 N N . ASP A 1 93 ? 2.076 7.622 22.731 1.00 80.94 93 ASP A N 1
ATOM 722 C CA . ASP A 1 93 ? 0.639 7.558 23.027 1.00 80.94 93 ASP A CA 1
ATOM 723 C C . ASP A 1 93 ? -0.092 6.430 22.268 1.00 80.94 93 ASP A C 1
ATOM 725 O O . ASP A 1 93 ? -1.270 6.178 22.505 1.00 80.94 93 ASP A O 1
ATOM 729 N N . GLY A 1 94 ? 0.605 5.739 21.360 1.00 75.44 94 GLY A N 1
ATOM 730 C CA . GLY A 1 94 ? 0.063 4.665 20.536 1.00 75.44 94 GLY A CA 1
ATOM 731 C C . GLY A 1 94 ? -0.906 5.083 19.442 1.00 75.44 94 GLY A C 1
ATOM 732 O O . GLY A 1 94 ? -1.597 4.222 18.904 1.00 75.44 94 GLY A O 1
ATOM 733 N N . SER A 1 95 ? -0.929 6.365 19.088 1.00 82.31 95 SER A N 1
ATOM 734 C CA . SER A 1 95 ? -1.775 6.888 18.015 1.00 82.31 95 SER A CA 1
ATOM 735 C C . SER A 1 95 ? -1.205 6.682 16.610 1.00 82.31 95 SER A C 1
ATOM 737 O O . SER A 1 95 ? -1.963 6.772 15.649 1.00 82.31 95 SER A O 1
ATOM 739 N N . LEU A 1 96 ? 0.104 6.421 16.480 1.00 85.38 96 LEU A N 1
ATOM 740 C CA . LEU A 1 96 ? 0.795 6.470 15.191 1.00 85.38 96 LEU A CA 1
ATOM 741 C C . LEU A 1 96 ? 1.696 5.259 14.951 1.00 85.38 96 LEU A C 1
ATOM 743 O O . LEU A 1 96 ? 2.601 4.960 15.745 1.00 85.38 96 LEU A O 1
ATOM 747 N N . PHE A 1 97 ? 1.486 4.629 13.798 1.00 87.88 97 PHE A N 1
ATOM 748 C CA . PHE A 1 97 ? 2.272 3.504 13.313 1.00 87.88 97 PHE A CA 1
ATOM 749 C C . PHE A 1 97 ? 2.949 3.857 11.991 1.00 87.88 97 PHE A C 1
ATOM 751 O O . PHE A 1 97 ? 2.405 4.606 11.179 1.00 87.88 97 PHE A O 1
ATOM 758 N N . ARG A 1 98 ? 4.152 3.328 11.756 1.00 86.00 98 ARG A N 1
ATOM 759 C CA . ARG A 1 98 ? 4.959 3.638 10.574 1.00 86.00 98 ARG A CA 1
ATOM 760 C C . ARG A 1 98 ? 5.491 2.382 9.901 1.00 86.00 98 ARG A C 1
ATOM 762 O O . ARG A 1 98 ? 6.009 1.492 10.563 1.00 86.00 98 ARG A O 1
ATOM 769 N N . PHE A 1 99 ? 5.419 2.379 8.576 1.00 79.12 99 PHE A N 1
ATOM 770 C CA . PHE A 1 99 ? 6.100 1.434 7.702 1.00 79.12 99 PHE A CA 1
ATOM 771 C C . PHE A 1 99 ? 7.101 2.199 6.832 1.00 79.12 99 PHE A C 1
ATOM 773 O O . PHE A 1 99 ? 6.720 3.134 6.116 1.00 79.12 99 PHE A O 1
ATOM 780 N N . ASP A 1 100 ? 8.376 1.800 6.895 1.00 74.19 100 ASP A N 1
ATOM 781 C CA . ASP A 1 100 ? 9.494 2.485 6.223 1.00 74.19 100 ASP A CA 1
ATOM 782 C C . ASP A 1 100 ? 9.577 3.993 6.603 1.00 74.19 100 ASP A C 1
ATOM 784 O O . ASP A 1 100 ? 8.914 4.474 7.520 1.00 74.19 100 ASP A O 1
ATOM 788 N N . ALA A 1 101 ? 10.400 4.793 5.927 1.00 66.50 101 ALA A N 1
ATOM 789 C CA . ALA A 1 101 ? 10.507 6.235 6.155 1.00 66.50 101 ALA A CA 1
ATOM 790 C C . ALA A 1 101 ? 9.302 7.049 5.631 1.00 66.50 101 ALA A C 1
ATOM 792 O O . ALA A 1 101 ? 9.275 8.268 5.798 1.00 66.50 101 ALA A O 1
ATOM 793 N N . ARG A 1 102 ? 8.335 6.413 4.952 1.00 57.25 102 ARG A N 1
ATOM 794 C CA . ARG A 1 102 ? 7.414 7.108 4.032 1.00 57.25 102 ARG A CA 1
ATOM 795 C C . ARG A 1 102 ? 5.928 6.967 4.350 1.00 57.25 102 ARG A C 1
ATOM 797 O O . ARG A 1 102 ? 5.161 7.803 3.879 1.00 57.25 102 ARG A O 1
ATOM 804 N N . MET A 1 103 ? 5.499 5.948 5.098 1.00 69.69 103 MET A N 1
ATOM 805 C CA . MET A 1 103 ? 4.070 5.687 5.307 1.00 69.69 103 MET A CA 1
ATOM 806 C C . MET A 1 103 ? 3.703 5.610 6.783 1.00 69.69 103 MET A C 1
ATOM 808 O O . MET A 1 103 ? 4.284 4.831 7.533 1.00 69.69 103 MET A O 1
ATOM 812 N N . THR A 1 104 ? 2.693 6.384 7.178 1.00 77.19 104 THR A N 1
ATOM 813 C CA . THR A 1 104 ? 2.111 6.370 8.525 1.00 77.19 104 THR A CA 1
ATOM 814 C C . THR A 1 104 ? 0.620 6.072 8.471 1.00 77.19 104 THR A C 1
ATOM 816 O O . THR A 1 104 ? -0.054 6.479 7.521 1.00 77.19 104 THR A O 1
ATOM 819 N N . ILE A 1 105 ? 0.117 5.375 9.487 1.00 71.31 105 ILE A N 1
ATOM 820 C CA . ILE A 1 105 ? -1.308 5.100 9.711 1.00 71.31 105 ILE A CA 1
ATOM 821 C C . ILE A 1 105 ? -1.647 5.480 11.146 1.00 71.31 105 ILE A C 1
ATOM 823 O O . ILE A 1 105 ? -0.795 5.220 12.030 1.00 71.31 105 ILE A O 1
#

Organism: NCBI:txid2774145

pLDDT: mean 81.52, std 9.14, range [54.19, 94.75]

Sequence (105 aa):
MSRLTLLLSLLLLTLSTPTHAAVDPTDGSYRTSVVDLSVKVPGGMVSWSRNYERNAWQFTPAWAKLKFTLDDLDGSVLRIDRAGDEYEKIASDGSLFRFDARMTI

Radius of gyration: 20.07 Å; chains: 1; bounding box: 40×38×64 Å